Protein AF-G4FLY4-F1 (afdb_monomer)

Radius of gyration: 13.84 Å; Cα contacts (8 Å, |Δi|>4): 48; chains: 1; bounding box: 35×20×37 Å

Sequence (58 aa):
MTSKKRVDPSQYLVTDGHIYKRIDIPNASSKQWRLEELDIEEAIQSMISDFGGRSDEI

Solvent-accessible surface area (backbone atoms only — not comparable to full-atom values): 3896 Å² total; per-residue (Å²): 133,85,77,77,78,70,75,67,80,78,46,58,49,78,57,97,92,43,38,29,39,59,41,74,50,86,92,49,99,54,102,46,65,46,77,44,80,40,57,73,68,56,45,52,52,51,53,48,48,77,68,58,82,77,75,88,90,128

pLDDT: mean 77.74, std 18.26, range [34.66, 95.88]

Nearest PDB structures (foldseek):
  6o5b-assembly1_I  TM=5.451E-01  e=8.842E-01  Homo sapiens
  2dnv-assembly1_A  TM=5.392E-01  e=3.193E+00  Mus musculus
  4p78-assembly1_D  TM=3.273E-01  e=4.128E+00  Yersinia pestis

Secondary structure (DSSP, 8-state):
--------TTSEEEETTEEEEEEE-TT-SS--EEEEEE-HHHHHHHHHHHHHS-S---

Structure (mmCIF, N/CA/C/O backbone):
data_AF-G4FLY4-F1
#
_entry.id   AF-G4FLY4-F1
#
loop_
_atom_site.group_PDB
_atom_site.id
_atom_site.type_symbol
_atom_site.label_atom_id
_atom_site.label_alt_id
_atom_site.label_comp_id
_atom_site.label_asym_id
_atom_site.label_entity_id
_atom_site.label_seq_id
_atom_site.pdbx_PDB_ins_code
_atom_site.Cartn_x
_atom_site.Cartn_y
_atom_site.Cartn_z
_atom_site.occupancy
_atom_site.B_iso_or_equiv
_atom_site.auth_seq_id
_atom_site.auth_comp_id
_atom_site.auth_asym_id
_atom_site.auth_atom_id
_atom_site.pdbx_PDB_model_num
ATOM 1 N N . MET A 1 1 ? 15.204 -13.421 24.212 1.00 34.66 1 MET A N 1
ATOM 2 C CA . MET A 1 1 ? 14.439 -13.954 23.063 1.00 34.66 1 MET A CA 1
ATOM 3 C C . MET A 1 1 ? 14.040 -12.780 22.187 1.00 34.66 1 MET A C 1
ATOM 5 O O . MET A 1 1 ? 13.136 -12.041 22.550 1.00 34.66 1 MET A O 1
ATOM 9 N N . THR A 1 2 ? 14.751 -12.533 21.089 1.00 42.28 2 THR A N 1
ATOM 10 C CA . THR A 1 2 ? 14.344 -11.510 20.122 1.00 42.28 2 THR A CA 1
ATOM 11 C C . THR A 1 2 ? 13.210 -12.098 19.289 1.00 42.28 2 THR A C 1
ATOM 13 O O . THR A 1 2 ? 13.432 -12.875 18.363 1.00 42.28 2 THR A O 1
ATOM 16 N N . SER A 1 3 ? 11.965 -11.790 19.658 1.00 45.62 3 SER A N 1
ATOM 17 C CA . SER A 1 3 ? 10.815 -12.083 18.804 1.00 45.62 3 SER A CA 1
ATOM 18 C C . SER A 1 3 ? 10.990 -11.294 17.513 1.00 45.62 3 SER A C 1
ATOM 20 O O . SER A 1 3 ? 10.664 -10.111 17.448 1.00 45.62 3 SER A O 1
ATOM 22 N N . LYS A 1 4 ? 11.557 -11.946 16.493 1.00 49.94 4 LYS A N 1
ATOM 23 C CA . LYS A 1 4 ? 11.581 -11.480 15.109 1.00 49.94 4 LYS A CA 1
ATOM 24 C C . LYS A 1 4 ? 10.123 -11.335 14.688 1.00 49.94 4 LYS A C 1
ATOM 26 O O . LYS A 1 4 ? 9.496 -12.318 14.294 1.00 49.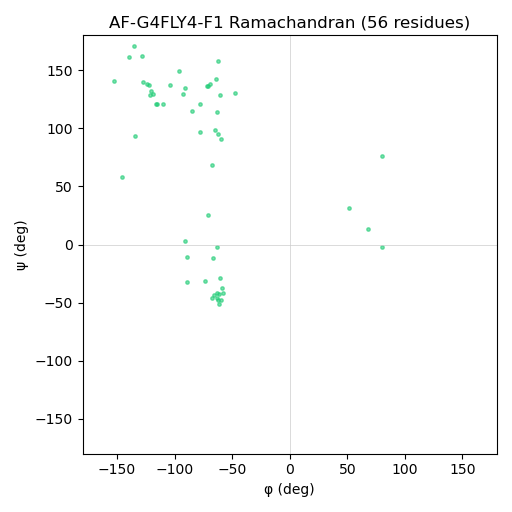94 4 LYS A O 1
ATOM 31 N N . LYS A 1 5 ? 9.560 -10.140 14.891 1.00 52.25 5 LYS A N 1
ATOM 32 C CA . LYS A 1 5 ? 8.175 -9.827 14.548 1.00 52.25 5 LYS A CA 1
ATOM 33 C C . LYS A 1 5 ? 8.104 -9.925 13.029 1.00 52.25 5 LYS A C 1
ATOM 35 O O . LYS A 1 5 ? 8.605 -9.061 12.318 1.00 52.25 5 LYS A O 1
ATOM 40 N N . ARG A 1 6 ? 7.623 -11.071 12.545 1.00 47.91 6 ARG A N 1
ATOM 41 C CA . ARG A 1 6 ? 7.366 -11.289 11.126 1.00 47.91 6 ARG A CA 1
ATOM 42 C C . ARG A 1 6 ? 6.333 -10.243 10.728 1.00 47.91 6 ARG A C 1
ATOM 44 O O . ARG A 1 6 ? 5.334 -10.097 11.430 1.00 47.91 6 ARG A O 1
ATOM 51 N N . VAL A 1 7 ? 6.619 -9.495 9.668 1.00 51.31 7 VAL A N 1
ATOM 52 C CA . VAL A 1 7 ? 5.626 -8.645 9.005 1.00 51.31 7 VAL A CA 1
ATOM 53 C C . VAL A 1 7 ? 4.385 -9.494 8.807 1.00 51.31 7 VAL A C 1
ATOM 55 O O . VAL A 1 7 ? 4.507 -10.635 8.352 1.00 51.31 7 VAL A O 1
ATOM 58 N N . ASP A 1 8 ? 3.222 -8.983 9.200 1.00 58.47 8 ASP A N 1
ATOM 59 C CA . ASP A 1 8 ? 1.984 -9.646 8.827 1.00 58.47 8 ASP A CA 1
ATOM 60 C C . ASP A 1 8 ? 1.913 -9.579 7.294 1.00 58.47 8 ASP A C 1
ATOM 62 O O . ASP A 1 8 ? 1.872 -8.473 6.748 1.00 58.47 8 ASP A O 1
ATOM 66 N N . PRO A 1 9 ? 1.983 -10.714 6.577 1.00 57.97 9 PRO A N 1
ATOM 67 C CA . PRO A 1 9 ? 2.115 -10.709 5.123 1.00 57.97 9 PRO A CA 1
ATOM 68 C C . PRO A 1 9 ? 0.909 -10.070 4.407 1.00 57.97 9 PRO A C 1
ATOM 70 O O . PRO A 1 9 ? 0.935 -9.954 3.189 1.00 57.97 9 PRO A O 1
ATOM 73 N N . SER A 1 10 ? -0.128 -9.636 5.139 1.00 67.19 10 SER A N 1
ATOM 74 C CA . SER A 1 10 ? -1.328 -8.974 4.615 1.00 67.19 10 SER A CA 1
ATOM 75 C C . SER A 1 10 ? -1.272 -7.437 4.544 1.00 67.19 10 SER A C 1
ATOM 77 O O . SER A 1 10 ? -2.280 -6.819 4.205 1.00 67.19 10 SER A O 1
ATOM 79 N N . GLN A 1 11 ? -0.147 -6.794 4.884 1.00 83.06 11 GLN A N 1
ATOM 80 C CA . GLN A 1 11 ? -0.041 -5.320 4.891 1.00 83.06 11 GLN A CA 1
ATOM 81 C C . GLN A 1 11 ? 0.023 -4.696 3.488 1.00 83.06 11 GLN A C 1
ATOM 83 O O . GLN A 1 11 ? -0.483 -3.591 3.297 1.00 83.06 11 GLN A O 1
ATOM 88 N N . TYR A 1 12 ? 0.603 -5.402 2.516 1.00 89.56 12 TYR A N 1
ATOM 89 C CA . TYR A 1 12 ? 0.749 -4.929 1.141 1.00 89.56 12 TYR A CA 1
ATOM 90 C C . TYR A 1 12 ? 0.206 -5.960 0.153 1.00 89.56 12 TYR A C 1
ATOM 92 O O . TYR A 1 12 ? 0.432 -7.160 0.312 1.00 89.56 12 TYR A O 1
ATOM 100 N N . LEU A 1 13 ? -0.485 -5.487 -0.880 1.00 91.19 13 LEU A N 1
ATOM 101 C CA . LEU A 1 13 ? -0.978 -6.290 -1.993 1.00 91.19 13 LEU A CA 1
ATOM 102 C C . LEU A 1 13 ? -0.383 -5.746 -3.290 1.00 91.19 13 LEU A C 1
ATOM 104 O O . LEU A 1 13 ? -0.492 -4.558 -3.566 1.00 91.19 13 LEU A O 1
ATOM 108 N N . VAL A 1 14 ? 0.208 -6.627 -4.095 1.00 91.25 14 VAL A N 1
ATOM 109 C CA 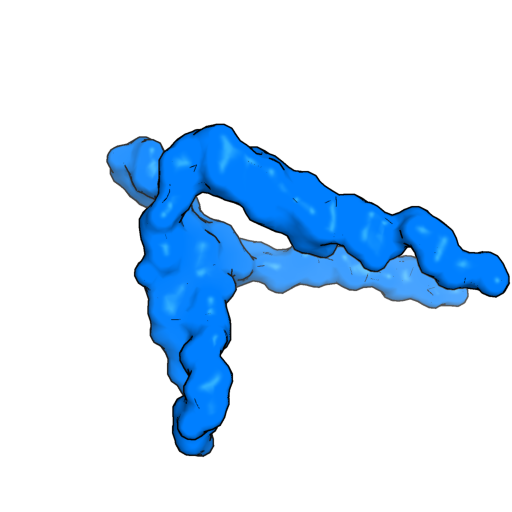. VAL A 1 14 ? 0.703 -6.290 -5.433 1.00 91.25 14 VAL A CA 1
ATOM 110 C C . VAL A 1 14 ? -0.102 -7.086 -6.449 1.00 91.25 14 VAL A C 1
ATOM 112 O O . VAL A 1 14 ? -0.144 -8.316 -6.381 1.00 91.25 14 VAL A O 1
ATOM 115 N N . THR A 1 15 ? -0.771 -6.396 -7.366 1.00 92.56 15 THR A N 1
ATOM 116 C CA . THR A 1 15 ? -1.588 -7.023 -8.411 1.00 92.56 15 THR A CA 1
ATOM 117 C C . THR A 1 15 ? -1.665 -6.118 -9.633 1.00 92.56 15 THR A C 1
ATOM 119 O O . THR A 1 15 ? -1.717 -4.905 -9.487 1.00 92.56 15 THR A O 1
ATOM 122 N N . ASP A 1 16 ? -1.617 -6.702 -10.831 1.00 92.69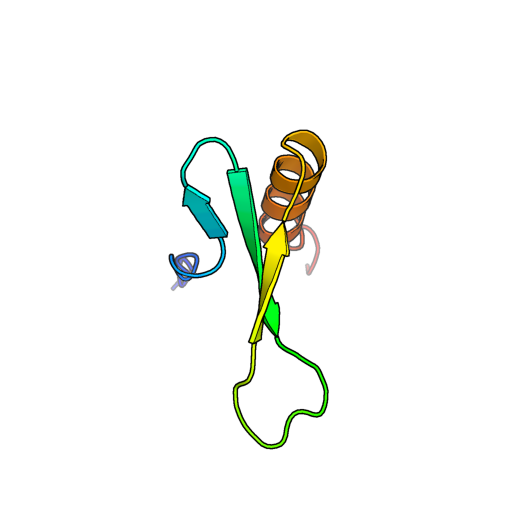 16 ASP A N 1
ATOM 123 C CA . ASP A 1 16 ? -1.723 -5.986 -12.115 1.00 92.69 16 ASP A CA 1
ATOM 124 C C . ASP A 1 16 ? -0.770 -4.780 -12.283 1.00 92.69 16 ASP A C 1
ATOM 126 O O . ASP A 1 16 ? -1.085 -3.797 -12.936 1.00 92.69 16 ASP A O 1
ATOM 130 N N . GLY A 1 17 ? 0.418 -4.828 -11.667 1.00 91.00 17 GLY A N 1
ATOM 131 C CA . GLY A 1 17 ? 1.377 -3.712 -11.684 1.00 91.00 17 GLY A CA 1
ATOM 132 C C . GLY A 1 17 ? 1.080 -2.590 -10.681 1.00 91.00 17 GLY A C 1
ATOM 133 O O . GLY A 1 17 ? 1.892 -1.681 -10.540 1.00 91.00 17 GLY A O 1
ATOM 134 N N . HIS A 1 18 ? -0.018 -2.693 -9.936 1.00 95.00 18 HIS A N 1
ATOM 135 C CA . HIS A 1 18 ? -0.403 -1.773 -8.875 1.00 95.00 18 HIS A CA 1
ATOM 136 C C . HIS A 1 18 ? 0.041 -2.290 -7.503 1.00 95.00 18 HIS A C 1
ATOM 138 O O . HIS A 1 18 ? 0.103 -3.501 -7.251 1.00 95.00 18 HIS A O 1
ATOM 144 N N . ILE A 1 19 ? 0.338 -1.356 -6.601 1.00 94.6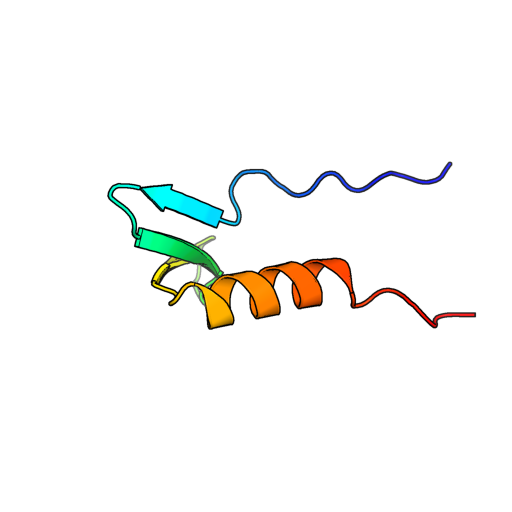9 19 ILE A N 1
ATOM 145 C CA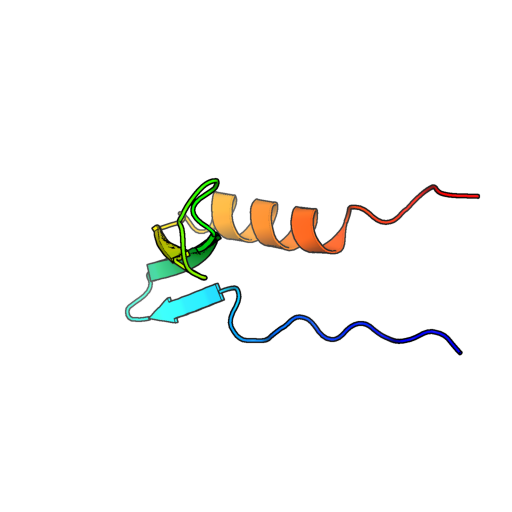 . ILE A 1 19 ? 0.733 -1.638 -5.222 1.00 94.69 19 ILE A CA 1
ATOM 146 C C . ILE A 1 19 ? -0.296 -1.006 -4.297 1.00 94.69 19 ILE A C 1
ATOM 148 O O . ILE A 1 19 ? -0.602 0.175 -4.403 1.00 94.69 19 ILE A O 1
ATOM 152 N N . TYR A 1 20 ? -0.803 -1.790 -3.355 1.00 94.31 20 TYR A N 1
ATOM 153 C CA . TYR A 1 20 ? -1.780 -1.348 -2.376 1.00 94.31 20 TYR A CA 1
ATOM 154 C C . TYR A 1 20 ? -1.256 -1.569 -0.967 1.00 94.31 20 TYR A C 1
ATOM 156 O O . TYR A 1 20 ? -0.738 -2.643 -0.656 1.00 94.31 20 TYR A O 1
ATOM 164 N N . LYS A 1 21 ? -1.460 -0.586 -0.091 1.00 92.75 21 LYS A N 1
ATOM 165 C CA . LYS A 1 21 ? -1.248 -0.716 1.350 1.00 92.75 21 LYS A CA 1
ATOM 166 C C . LYS A 1 21 ? -2.585 -0.835 2.067 1.00 92.75 21 LYS A C 1
ATOM 168 O O . LYS A 1 21 ? -3.544 -0.120 1.777 1.00 92.75 21 LYS A O 1
ATOM 173 N N . ARG A 1 22 ? -2.651 -1.745 3.032 1.00 91.56 22 ARG A N 1
ATOM 174 C CA . ARG A 1 22 ? -3.796 -1.879 3.928 1.00 91.56 22 ARG A CA 1
ATOM 175 C C . ARG A 1 22 ? -3.746 -0.789 4.998 1.00 91.56 22 ARG A C 1
ATOM 177 O O . ARG A 1 22 ? -2.817 -0.754 5.798 1.00 91.56 22 ARG A O 1
ATOM 184 N N . ILE A 1 23 ? -4.784 0.041 5.054 1.00 88.88 23 ILE A N 1
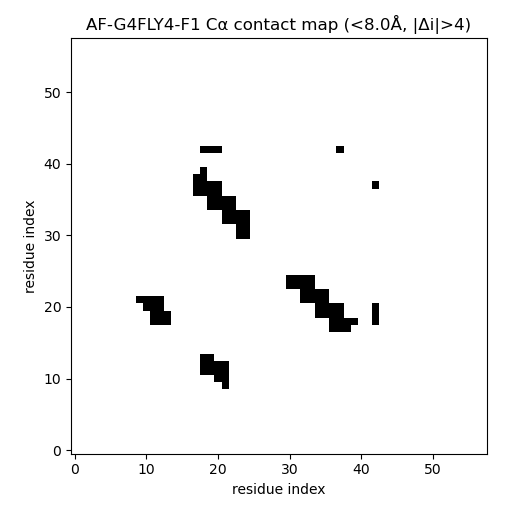ATOM 185 C CA . ILE A 1 23 ? -4.942 1.109 6.048 1.00 88.88 23 ILE A CA 1
ATOM 186 C C . ILE A 1 23 ? -6.164 0.807 6.916 1.00 88.88 23 ILE A C 1
ATOM 188 O O . ILE A 1 23 ? -7.279 0.673 6.404 1.00 88.88 23 ILE A O 1
ATOM 192 N N . ASP A 1 24 ? -5.967 0.688 8.230 1.00 88.50 24 ASP A N 1
ATOM 193 C CA . ASP A 1 24 ? -7.070 0.563 9.185 1.00 88.50 24 ASP A CA 1
ATOM 194 C C . ASP A 1 24 ? -7.811 1.902 9.312 1.00 88.50 24 ASP A C 1
ATOM 196 O O . ASP A 1 24 ? -7.198 2.968 9.387 1.00 88.50 24 ASP A O 1
ATOM 200 N N . ILE A 1 25 ? -9.145 1.859 9.327 1.00 87.50 25 ILE A N 1
ATOM 201 C CA . ILE A 1 25 ? -9.965 3.068 9.432 1.00 87.50 25 ILE A CA 1
ATOM 202 C C . ILE A 1 25 ? -10.114 3.422 10.916 1.00 87.50 25 ILE A C 1
ATOM 204 O O . ILE A 1 25 ? -10.738 2.657 11.662 1.00 87.50 25 ILE A O 1
ATOM 208 N N . PRO A 1 26 ? -9.573 4.568 11.372 1.00 82.19 26 PRO A N 1
ATOM 209 C CA . PRO A 1 26 ? -9.700 4.959 12.766 1.00 82.19 26 PRO A CA 1
ATOM 210 C C . PRO A 1 26 ? -11.175 5.199 13.107 1.00 82.19 26 PRO A C 1
ATOM 212 O O . PRO A 1 26 ? -11.932 5.747 12.307 1.00 82.19 26 PRO A O 1
ATOM 215 N N . ASN A 1 27 ? -11.578 4.807 14.316 1.00 81.12 27 ASN A N 1
ATOM 216 C CA . ASN A 1 27 ? -12.941 4.953 14.848 1.00 81.12 27 ASN A CA 1
ATOM 217 C C . ASN A 1 27 ? -14.028 4.090 14.177 1.00 81.12 27 ASN A C 1
ATOM 219 O O . ASN A 1 27 ? -15.214 4.305 14.426 1.00 81.12 27 ASN A O 1
ATOM 223 N N . ALA A 1 28 ? -13.664 3.092 13.367 1.00 77.94 28 ALA A N 1
ATOM 224 C CA . ALA A 1 28 ? -14.628 2.093 12.919 1.00 77.94 28 ALA A CA 1
ATOM 225 C C . ALA A 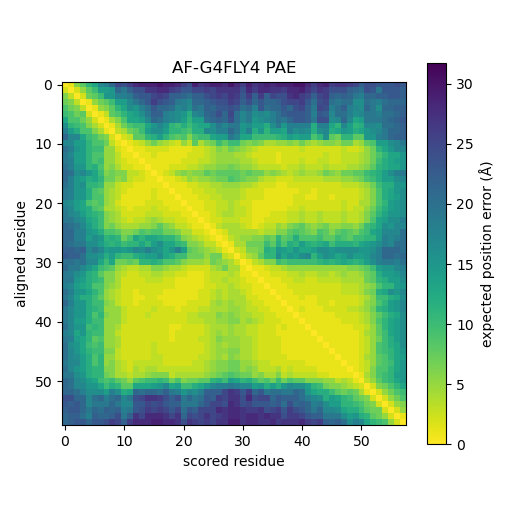1 28 ? -15.066 1.197 14.096 1.00 77.94 28 ALA A C 1
ATOM 227 O O . ALA A 1 28 ? -14.248 0.754 14.902 1.00 77.94 28 ALA A O 1
ATOM 228 N N . SER A 1 29 ? -16.365 0.894 14.186 1.00 74.69 29 SER A N 1
ATOM 229 C CA . SER A 1 29 ? -16.936 0.023 15.231 1.00 74.69 29 SER A CA 1
ATOM 230 C C . SER A 1 29 ? -16.476 -1.440 15.131 1.00 74.69 29 SER A C 1
ATOM 232 O O . SER A 1 29 ? -16.704 -2.235 16.039 1.00 74.69 29 SER A O 1
ATOM 234 N N . SER A 1 30 ? -15.840 -1.807 14.019 1.00 80.56 30 SER A N 1
ATOM 235 C CA . SER A 1 30 ? -15.278 -3.123 13.713 1.00 80.56 30 SER A CA 1
ATOM 236 C C . SER A 1 30 ? -13.880 -2.963 13.113 1.00 80.56 30 SER A C 1
ATOM 238 O O . SER A 1 30 ? -13.484 -1.852 12.767 1.00 80.56 30 SER A O 1
ATOM 240 N N . LYS A 1 31 ? -13.136 -4.070 12.950 1.00 77.12 31 LYS A N 1
ATOM 241 C CA . LYS A 1 31 ? -11.828 -4.102 12.259 1.00 77.12 31 LYS A CA 1
ATOM 242 C C . LYS A 1 31 ? -11.988 -3.826 10.757 1.00 77.12 31 LYS A C 1
ATOM 244 O O . LYS A 1 31 ? -11.829 -4.723 9.931 1.00 77.12 31 LYS A O 1
ATOM 249 N N . GLN A 1 32 ? -12.363 -2.599 10.422 1.00 87.44 32 GLN A N 1
ATOM 250 C CA . GLN A 1 32 ? -12.538 -2.132 9.061 1.00 87.44 32 GLN A CA 1
ATOM 251 C C . GLN A 1 32 ? -11.227 -1.536 8.561 1.00 87.44 32 GLN A C 1
ATOM 253 O O . GLN A 1 32 ? -10.567 -0.757 9.248 1.00 87.44 32 GLN A O 1
ATOM 258 N N . TRP A 1 33 ? -10.874 -1.902 7.342 1.00 90.81 33 TRP A N 1
ATOM 259 C CA . TRP A 1 33 ? -9.682 -1.441 6.655 1.00 90.81 33 TRP A CA 1
ATOM 260 C C . TRP A 1 33 ? -10.030 -1.174 5.195 1.00 90.81 33 TRP A C 1
ATOM 262 O O . TRP A 1 33 ? -11.047 -1.650 4.686 1.00 90.81 33 TRP A O 1
ATOM 272 N N . ARG A 1 34 ? -9.183 -0.398 4.530 1.00 91.00 34 ARG A N 1
ATOM 273 C CA . ARG A 1 34 ? -9.249 -0.153 3.089 1.00 91.00 34 ARG A CA 1
ATOM 274 C C . ARG A 1 34 ? -7.895 -0.421 2.448 1.00 91.00 34 ARG A C 1
ATOM 276 O O . ARG A 1 34 ? -6.880 -0.456 3.143 1.00 91.00 34 ARG A O 1
ATOM 283 N N . LEU A 1 35 ? -7.899 -0.594 1.133 1.00 92.69 35 LEU A N 1
ATOM 284 C CA . LEU A 1 35 ? -6.686 -0.562 0.329 1.00 92.69 35 LEU A CA 1
ATOM 285 C C . LEU A 1 35 ? -6.481 0.857 -0.187 1.00 92.69 35 LEU A C 1
ATOM 287 O O . LEU A 1 35 ? -7.409 1.464 -0.720 1.00 92.69 35 LEU A O 1
ATOM 291 N N . GLU A 1 36 ? -5.279 1.371 0.009 1.00 94.12 36 GLU A N 1
ATOM 292 C CA . GLU A 1 36 ? -4.811 2.625 -0.562 1.00 94.12 36 GLU A CA 1
ATOM 293 C C . GLU A 1 36 ? -3.762 2.293 -1.615 1.00 94.12 36 GLU A C 1
ATOM 295 O O . GLU A 1 36 ? -2.792 1.593 -1.319 1.00 94.12 36 GLU A O 1
ATOM 300 N N . GLU A 1 37 ? -4.008 2.712 -2.853 1.00 95.88 37 GLU A N 1
ATOM 301 C CA . GLU A 1 37 ? -3.054 2.534 -3.943 1.00 95.88 37 GLU A CA 1
ATOM 302 C C . GLU A 1 37 ? -1.872 3.477 -3.750 1.00 95.88 37 GLU A C 1
ATOM 304 O O . GLU A 1 37 ? -2.059 4.642 -3.400 1.00 95.88 37 GLU A O 1
ATOM 3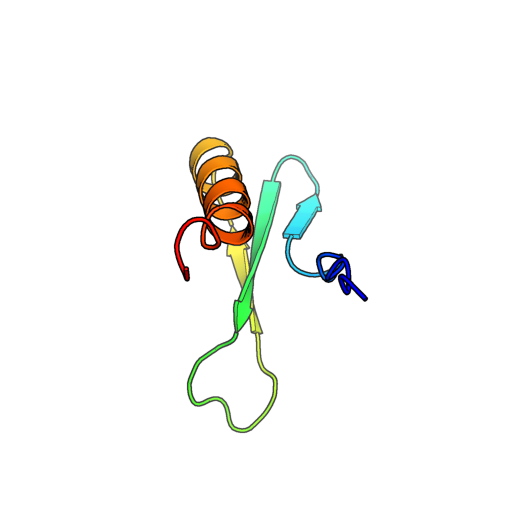09 N N . LEU A 1 38 ? -0.669 2.960 -3.969 1.00 95.69 38 LEU A N 1
ATOM 310 C CA . LEU A 1 38 ? 0.577 3.694 -3.854 1.00 95.69 38 LEU A CA 1
ATOM 311 C C . LEU A 1 38 ? 1.343 3.605 -5.169 1.00 95.69 38 LEU A C 1
ATOM 313 O O . LEU A 1 38 ? 1.494 2.523 -5.742 1.00 95.69 38 LEU A O 1
ATOM 317 N N . ASP A 1 39 ? 1.917 4.731 -5.577 1.00 95.19 39 ASP A N 1
ATOM 318 C CA . ASP A 1 39 ? 3.010 4.734 -6.538 1.00 95.19 39 ASP A CA 1
ATOM 319 C C . ASP A 1 39 ? 4.225 3.991 -5.968 1.00 95.19 39 ASP A C 1
ATOM 321 O O . ASP A 1 39 ? 4.396 3.845 -4.753 1.00 95.19 39 ASP A O 1
ATOM 325 N N . ILE A 1 40 ? 5.108 3.522 -6.850 1.00 90.75 40 ILE A N 1
ATOM 326 C CA . ILE A 1 40 ? 6.257 2.699 -6.452 1.00 90.75 40 ILE A CA 1
ATOM 327 C C . ILE A 1 40 ? 7.183 3.403 -5.449 1.00 90.75 40 ILE A C 1
ATOM 329 O O . ILE A 1 40 ? 7.683 2.764 -4.523 1.00 90.75 40 ILE A O 1
ATOM 333 N N . GLU A 1 41 ? 7.389 4.712 -5.595 1.00 94.81 41 GLU A N 1
ATOM 334 C CA . GLU A 1 41 ? 8.235 5.501 -4.695 1.00 94.81 41 GLU A CA 1
ATOM 335 C C . GLU A 1 41 ? 7.614 5.599 -3.295 1.00 94.81 41 GLU A C 1
ATOM 337 O O . GLU A 1 41 ? 8.285 5.308 -2.301 1.00 94.81 41 GLU A O 1
ATOM 342 N N . GLU A 1 42 ? 6.315 5.900 -3.224 1.00 94.19 42 GLU A N 1
ATOM 343 C CA . GLU A 1 42 ? 5.544 5.956 -1.978 1.00 94.19 42 GLU A CA 1
ATOM 344 C C . GLU A 1 42 ? 5.495 4.586 -1.296 1.00 94.19 42 GLU A C 1
ATOM 346 O O . GLU A 1 42 ? 5.689 4.477 -0.085 1.00 94.19 42 GLU A O 1
ATOM 351 N N . ALA A 1 43 ? 5.306 3.509 -2.065 1.00 91.19 43 ALA A N 1
ATOM 352 C CA . ALA A 1 43 ? 5.324 2.147 -1.550 1.00 91.19 43 ALA A CA 1
ATOM 353 C C . ALA A 1 43 ? 6.671 1.807 -0.902 1.00 91.19 43 ALA A C 1
ATOM 355 O O . ALA A 1 43 ? 6.697 1.323 0.230 1.00 91.19 43 ALA A O 1
ATOM 356 N N . ILE A 1 44 ? 7.787 2.105 -1.573 1.00 90.31 44 ILE A N 1
ATOM 357 C CA . ILE A 1 44 ? 9.133 1.858 -1.042 1.00 90.31 44 ILE A CA 1
ATOM 358 C C . ILE A 1 44 ? 9.367 2.669 0.238 1.00 90.31 44 ILE A C 1
ATOM 360 O O . ILE A 1 44 ? 9.808 2.102 1.239 1.00 90.31 44 ILE A O 1
ATOM 364 N N . GLN A 1 45 ? 9.046 3.966 0.244 1.00 91.38 45 GLN A N 1
ATOM 365 C CA . GLN A 1 45 ? 9.192 4.813 1.434 1.00 91.38 45 GLN A CA 1
ATOM 366 C C . GLN A 1 45 ? 8.330 4.324 2.599 1.00 91.38 45 GLN A C 1
ATOM 368 O O . GLN A 1 45 ? 8.793 4.272 3.741 1.00 91.38 45 GLN A O 1
ATOM 373 N N . SER A 1 46 ? 7.092 3.927 2.310 1.00 89.38 46 SER A N 1
ATOM 374 C CA . SER A 1 46 ? 6.147 3.392 3.286 1.00 89.38 46 SER A CA 1
ATOM 375 C C . SER A 1 46 ? 6.667 2.088 3.891 1.00 89.38 46 SER A C 1
ATOM 377 O O . SER A 1 46 ? 6.711 1.957 5.112 1.00 89.38 46 SER A O 1
ATOM 379 N N . MET A 1 47 ? 7.166 1.170 3.054 1.00 87.81 47 MET A N 1
ATOM 380 C CA . MET A 1 47 ? 7.772 -0.082 3.506 1.00 87.81 47 MET A CA 1
ATOM 381 C C . MET A 1 47 ? 8.996 0.201 4.378 1.00 87.81 47 MET A C 1
ATOM 383 O O . MET A 1 47 ? 9.073 -0.288 5.500 1.00 87.81 47 MET A O 1
ATOM 387 N N . ILE A 1 48 ? 9.935 1.030 3.911 1.00 86.81 48 ILE A N 1
ATOM 388 C CA . ILE A 1 48 ? 11.128 1.397 4.685 1.00 86.81 48 ILE A CA 1
ATOM 389 C C . ILE A 1 48 ? 10.738 2.029 6.021 1.00 86.81 48 ILE A C 1
ATOM 391 O O . ILE A 1 48 ? 11.346 1.685 7.025 1.00 86.81 48 ILE A O 1
ATOM 395 N N . SER A 1 49 ? 9.728 2.898 6.064 1.00 85.88 49 SER A N 1
ATOM 396 C CA . SER A 1 49 ? 9.269 3.541 7.302 1.00 85.88 49 SER A CA 1
ATOM 397 C C . SER A 1 49 ? 8.662 2.537 8.284 1.00 85.88 49 SER A C 1
ATOM 399 O O . SER A 1 49 ? 9.014 2.552 9.465 1.00 85.88 49 SER A O 1
ATOM 401 N N . ASP A 1 50 ? 7.827 1.611 7.798 1.00 82.44 50 ASP A N 1
ATOM 402 C CA . ASP A 1 50 ? 7.259 0.528 8.613 1.00 82.44 50 ASP A CA 1
ATOM 403 C C . ASP A 1 50 ? 8.352 -0.382 9.211 1.00 82.44 50 ASP A C 1
ATOM 405 O O . ASP A 1 50 ? 8.172 -0.950 10.292 1.00 82.44 50 ASP A O 1
ATOM 409 N N . PHE A 1 51 ? 9.501 -0.513 8.535 1.00 72.94 51 PHE A N 1
ATOM 410 C CA . PHE A 1 51 ? 10.670 -1.251 9.028 1.00 72.94 51 PHE A CA 1
ATOM 411 C C . PHE A 1 51 ? 11.655 -0.399 9.853 1.00 72.94 51 PHE A C 1
ATOM 413 O O . PHE A 1 51 ? 12.320 -0.928 10.744 1.00 72.94 51 PHE A O 1
ATOM 420 N N . GLY A 1 52 ? 11.783 0.890 9.544 1.00 61.75 52 GLY A N 1
ATOM 421 C CA . GLY A 1 52 ? 12.852 1.790 9.986 1.00 61.75 52 GLY A CA 1
ATOM 422 C C . GLY A 1 52 ? 12.583 2.515 11.303 1.00 61.75 52 GLY A C 1
ATOM 423 O O . GLY A 1 52 ? 13.510 3.069 11.886 1.00 61.75 52 GLY A O 1
ATOM 424 N N . GLY A 1 53 ? 11.357 2.464 11.829 1.00 52.12 53 GLY A N 1
ATOM 425 C CA . GLY A 1 53 ? 10.973 3.069 13.112 1.00 52.12 53 GLY A CA 1
ATOM 426 C C . GLY A 1 53 ? 11.535 2.390 14.371 1.00 52.12 53 GLY A C 1
ATOM 427 O O . GLY A 1 53 ? 10.906 2.457 15.424 1.00 52.12 53 GLY A O 1
ATOM 428 N N . ARG A 1 54 ? 12.672 1.684 14.293 1.00 53.62 54 ARG A N 1
ATOM 429 C CA . ARG A 1 54 ? 13.295 1.050 15.467 1.00 53.62 54 ARG A CA 1
ATOM 430 C C . ARG A 1 54 ? 14.824 1.044 15.421 1.00 53.62 54 ARG A C 1
ATOM 432 O O . ARG A 1 54 ? 15.458 -0.002 15.525 1.00 53.62 54 ARG A O 1
ATOM 439 N N . SER A 1 55 ? 15.387 2.238 15.324 1.00 52.78 55 SER A N 1
ATOM 440 C CA . SER A 1 55 ? 16.702 2.553 15.880 1.00 52.78 55 SER A CA 1
ATOM 441 C C . SER A 1 55 ? 16.487 3.691 16.876 1.00 52.78 55 SER A C 1
ATOM 443 O O . SER A 1 55 ? 15.769 4.629 16.551 1.00 52.78 55 SER A O 1
ATOM 445 N N . ASP A 1 56 ? 17.054 3.557 18.073 1.00 52.50 56 ASP A N 1
ATOM 446 C CA . ASP A 1 56 ? 16.910 4.433 19.248 1.00 52.50 56 ASP A CA 1
ATOM 447 C C . ASP A 1 56 ? 15.645 4.250 20.102 1.00 52.50 56 ASP A C 1
ATOM 449 O O . ASP A 1 56 ? 14.736 5.071 20.145 1.00 52.50 56 ASP A O 1
ATOM 453 N N . GLU A 1 57 ? 15.664 3.179 20.896 1.00 45.41 57 GLU A N 1
ATOM 454 C CA . GLU A 1 57 ? 15.299 3.294 22.312 1.00 45.41 57 GLU A CA 1
ATOM 455 C C . GLU A 1 57 ? 16.377 2.518 23.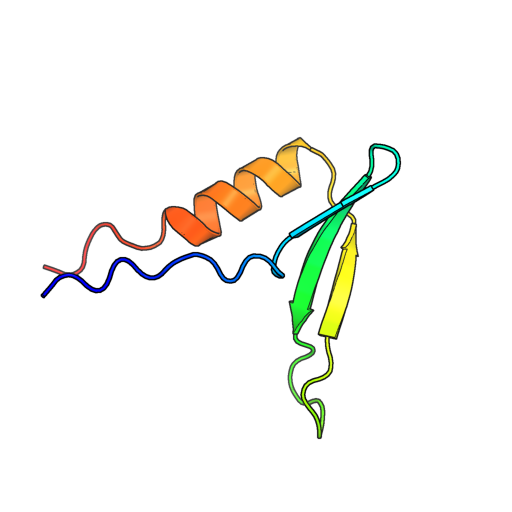096 1.00 45.41 57 GLU A C 1
ATOM 457 O O . GLU A 1 57 ? 16.350 1.284 23.153 1.00 45.41 57 GLU A O 1
ATOM 462 N N . ILE A 1 58 ? 17.411 3.246 23.545 1.00 44.25 58 ILE A N 1
ATOM 463 C CA . ILE A 1 58 ? 18.458 2.793 24.481 1.00 44.25 58 ILE A CA 1
ATOM 464 C C . ILE A 1 58 ? 18.031 3.207 25.886 1.00 44.25 58 ILE A C 1
ATOM 466 O O . ILE A 1 58 ? 17.655 4.391 26.042 1.00 44.25 58 ILE A O 1
#

Foldseek 3Di:
DPPPPPPPPPQWDDDPNWIWGWAADPPDPDRDIDTDIDDPVRVVVVVCCVVVPDDDDD

Mean predicted aligned error: 9.6 Å